Protein AF-A0A2K3J9L0-F1 (afdb_monomer_lite)

Radius of gyration: 24.01 Å; chains: 1; bounding box: 60×32×74 Å

pLDDT: mean 82.25, std 12.91, range [36.91, 96.56]

Foldseek 3Di:
DDPVVVVVVVVVVVVVVVVVVVVVVVVVVVVVVVVVVVLVVVLVVLVVCCVVPNDLVSLVVLVVLQVDWDADPDDPDDRIDGDDQVNSVCSVCVSLVNPDPLPPVDGPVVLSVVLSPAGDSPRSSVVVVVVSVVVVVVCVVVVVCVPPDCVVVVPPDD

Sequence (158 aa):
MTEDDNRAIILKAVKDRVRQSEEQQRVQMIADAIGERRDRDLLDVLSSIEQERGWPETVNHLMKAQHFSYAIPIGTGSPKSKIEDLKFREMLFSVLGFRGLEPIPTTTEDLLTRMKDECSLVDASDSLRDYAESIAYDQIESGDTLFFDSSDFDIQVS

Secondary structure (DSSP, 8-state):
--HHHHHHHHHHHHHHHHHHHHHHHHHHHHHHHHHHHHHHHHHHHHHHHHHHH-HHHHHHHHHHHHT-EEEPPSSSS-SEEEPPHHHHHHHHHHHTT--S-----S-HHHHHHHHTTSSSHHHHHHHHHHHHHHHHHHHHHHT-TTS--GGGGGGS--

Structure (mmCIF, N/CA/C/O backbone):
data_AF-A0A2K3J9L0-F1
#
_entry.id   AF-A0A2K3J9L0-F1
#
loop_
_atom_site.group_PDB
_atom_site.id
_atom_site.type_symbol
_atom_site.label_atom_id
_atom_site.label_alt_id
_atom_site.label_comp_id
_atom_site.label_asym_id
_atom_site.label_entity_id
_atom_site.label_seq_id
_atom_site.pdbx_PDB_ins_code
_atom_site.Cartn_x
_atom_site.Cartn_y
_atom_site.Cartn_z
_atom_site.occupancy
_atom_site.B_iso_or_equiv
_atom_site.auth_seq_id
_atom_site.auth_comp_id
_atom_site.auth_asym_id
_atom_site.auth_atom_id
_atom_site.pdbx_PDB_model_num
ATOM 1 N N . MET A 1 1 ? 23.894 5.361 -55.193 1.00 52.34 1 MET A N 1
ATOM 2 C CA . MET A 1 1 ? 23.646 4.897 -53.813 1.00 52.34 1 MET A CA 1
ATOM 3 C C . MET A 1 1 ? 22.867 3.605 -53.935 1.00 52.34 1 MET A C 1
ATOM 5 O O . MET A 1 1 ? 21.769 3.624 -54.473 1.00 52.34 1 MET A O 1
ATOM 9 N N . THR A 1 2 ? 23.531 2.494 -53.648 1.00 55.94 2 THR A N 1
ATOM 10 C CA . THR A 1 2 ? 23.157 1.120 -54.019 1.00 55.94 2 THR A CA 1
ATOM 11 C C . THR A 1 2 ? 22.193 0.506 -53.001 1.00 55.94 2 THR A C 1
ATOM 13 O O . THR A 1 2 ? 22.315 0.776 -51.811 1.00 55.94 2 THR A O 1
ATOM 16 N N . GLU A 1 3 ? 21.242 -0.322 -53.450 1.00 63.97 3 GLU A N 1
ATOM 17 C CA . GLU A 1 3 ? 20.245 -1.009 -52.598 1.00 63.97 3 GLU A CA 1
ATOM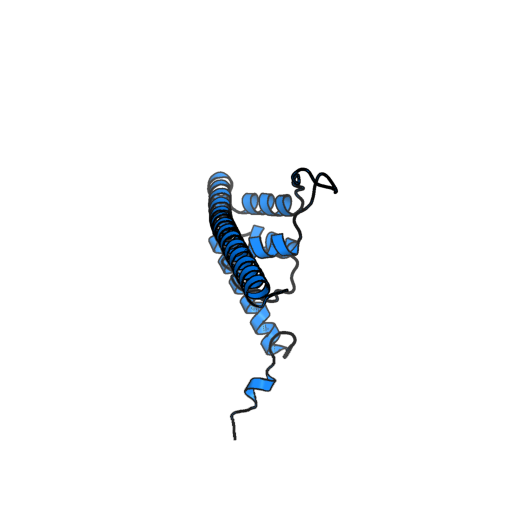 18 C C . GLU A 1 3 ? 20.863 -1.775 -51.412 1.00 63.97 3 GLU A C 1
ATOM 20 O O . GLU A 1 3 ? 20.239 -1.883 -50.354 1.00 63.97 3 GLU A O 1
ATOM 25 N N . ASP A 1 4 ? 22.110 -2.233 -51.549 1.00 66.12 4 ASP A N 1
ATOM 26 C CA . ASP A 1 4 ? 22.872 -2.888 -50.481 1.00 66.12 4 ASP A CA 1
ATOM 27 C C . ASP A 1 4 ? 23.172 -1.974 -49.280 1.00 66.12 4 ASP A C 1
ATOM 29 O O . ASP A 1 4 ? 23.115 -2.438 -48.139 1.00 66.12 4 ASP A O 1
ATOM 33 N N . ASP A 1 5 ? 23.400 -0.671 -49.493 1.00 72.06 5 ASP A N 1
ATOM 34 C CA . ASP A 1 5 ? 23.609 0.281 -48.390 1.00 72.06 5 ASP A CA 1
ATOM 35 C C . ASP A 1 5 ? 22.313 0.480 -47.595 1.00 72.06 5 ASP A C 1
ATOM 37 O O . ASP A 1 5 ? 22.323 0.492 -46.363 1.00 72.06 5 ASP A O 1
ATOM 41 N N . ASN A 1 6 ? 21.169 0.549 -48.283 1.00 74.88 6 ASN A N 1
ATOM 42 C CA . ASN A 1 6 ? 19.861 0.660 -47.633 1.00 74.88 6 ASN A CA 1
ATOM 43 C C . ASN A 1 6 ? 19.531 -0.599 -46.820 1.00 74.88 6 ASN A C 1
ATOM 45 O O . ASN A 1 6 ? 19.032 -0.500 -45.697 1.00 74.88 6 ASN A O 1
ATOM 49 N N . ARG A 1 7 ? 19.857 -1.787 -47.341 1.00 77.81 7 ARG A N 1
ATOM 50 C CA . ARG A 1 7 ? 19.659 -3.057 -46.630 1.00 77.81 7 ARG A CA 1
ATOM 51 C C . ARG A 1 7 ? 20.543 -3.159 -45.385 1.00 77.81 7 ARG A C 1
ATOM 53 O O . ARG A 1 7 ? 20.064 -3.594 -44.337 1.00 77.81 7 ARG A O 1
ATOM 60 N N . ALA A 1 8 ? 21.799 -2.721 -45.467 1.00 83.06 8 ALA A N 1
ATOM 61 C CA . ALA A 1 8 ? 22.713 -2.690 -44.327 1.00 83.06 8 ALA A CA 1
ATOM 62 C C . ALA A 1 8 ? 22.251 -1.709 -43.232 1.00 83.06 8 ALA A C 1
ATOM 64 O O . ALA A 1 8 ? 22.300 -2.042 -42.045 1.00 83.06 8 ALA A O 1
ATOM 65 N N . ILE A 1 9 ? 21.741 -0.535 -43.620 1.00 84.94 9 ILE A N 1
ATOM 66 C CA . ILE A 1 9 ? 21.185 0.463 -42.692 1.00 84.94 9 ILE A CA 1
ATOM 67 C C . ILE A 1 9 ? 19.950 -0.089 -41.969 1.00 84.94 9 ILE A C 1
ATOM 69 O O . ILE A 1 9 ? 19.854 0.032 -40.747 1.00 84.94 9 ILE A O 1
ATOM 73 N N . ILE A 1 10 ? 19.037 -0.748 -42.690 1.00 84.69 10 ILE A N 1
ATOM 74 C CA . ILE A 1 10 ? 17.832 -1.352 -42.098 1.00 84.69 10 ILE A CA 1
ATOM 75 C C . ILE A 1 10 ? 18.205 -2.477 -41.126 1.00 84.69 10 ILE A C 1
ATOM 77 O O . ILE A 1 10 ? 17.702 -2.507 -40.006 1.00 84.69 10 ILE A O 1
ATOM 81 N N . LEU A 1 11 ? 19.120 -3.375 -41.506 1.00 86.19 11 LEU A N 1
ATOM 82 C CA . LEU A 1 11 ? 19.564 -4.464 -40.628 1.00 86.19 11 LEU A CA 1
ATOM 83 C C . LEU A 1 11 ? 20.231 -3.942 -39.351 1.00 86.19 11 LEU A C 1
ATOM 85 O O . LEU A 1 11 ? 20.010 -4.491 -38.270 1.00 86.19 11 LEU A O 1
ATOM 89 N N . LYS A 1 12 ? 21.008 -2.859 -39.456 1.00 90.00 12 LYS A N 1
ATOM 90 C CA . LYS A 1 12 ? 21.609 -2.197 -38.297 1.00 90.00 12 LYS A CA 1
ATOM 91 C C . LYS A 1 12 ? 20.542 -1.586 -37.385 1.00 90.00 12 LYS A C 1
ATOM 93 O O . LYS A 1 12 ? 20.560 -1.850 -36.188 1.00 90.00 12 LYS A O 1
ATOM 98 N N . ALA A 1 13 ? 19.576 -0.860 -37.948 1.00 87.12 13 ALA A N 1
ATOM 99 C CA . ALA A 1 13 ? 18.479 -0.265 -37.187 1.00 87.12 13 ALA A CA 1
ATOM 100 C C . ALA A 1 13 ? 17.611 -1.321 -36.477 1.00 87.12 13 ALA A C 1
ATOM 102 O O . ALA A 1 13 ? 17.225 -1.134 -35.325 1.00 87.12 13 ALA A O 1
ATOM 103 N N . VAL A 1 14 ? 17.342 -2.458 -37.130 1.00 89.69 14 VAL A N 1
ATOM 104 C CA . VAL A 1 14 ? 16.626 -3.587 -36.515 1.00 89.69 14 VAL A CA 1
ATOM 105 C C . VAL A 1 14 ? 17.438 -4.180 -35.365 1.00 89.69 14 VAL A C 1
ATOM 107 O O . VAL A 1 14 ? 16.887 -4.403 -34.292 1.00 89.69 14 VAL A O 1
ATOM 110 N N . LYS A 1 15 ? 18.748 -4.387 -35.546 1.00 89.94 15 LYS A N 1
ATOM 111 C CA . LYS A 1 15 ? 19.627 -4.912 -34.492 1.00 89.94 15 LYS A CA 1
ATOM 112 C C . LYS A 1 15 ? 19.688 -3.984 -33.276 1.00 89.94 15 LYS A C 1
ATOM 114 O O . LYS A 1 15 ? 19.607 -4.462 -32.147 1.00 89.94 15 LYS A O 1
ATOM 119 N N . ASP A 1 16 ? 19.787 -2.677 -33.502 1.00 90.44 16 ASP A N 1
ATOM 120 C CA . ASP A 1 16 ? 19.798 -1.681 -32.428 1.00 90.44 16 ASP A CA 1
ATOM 121 C C . ASP A 1 16 ? 18.450 -1.649 -31.689 1.00 90.44 16 ASP A C 1
ATOM 123 O O . ASP A 1 16 ? 18.422 -1.601 -30.460 1.00 90.44 16 ASP A O 1
ATOM 127 N N . ARG A 1 17 ? 17.329 -1.784 -32.411 1.00 85.75 17 ARG A N 1
ATOM 128 C CA . ARG A 1 17 ? 15.990 -1.865 -31.810 1.00 85.75 17 ARG A CA 1
ATOM 129 C C . ARG A 1 17 ? 15.772 -3.152 -31.010 1.00 85.75 17 ARG A C 1
ATOM 131 O O . ARG A 1 17 ? 15.185 -3.095 -29.934 1.00 85.75 17 ARG A O 1
ATOM 138 N N . VAL A 1 18 ? 16.258 -4.295 -31.499 1.00 89.19 18 VAL A N 1
ATOM 139 C CA . VAL A 1 18 ? 16.227 -5.568 -30.754 1.00 89.19 18 VAL A CA 1
ATOM 140 C C . VAL A 1 18 ? 17.028 -5.436 -29.464 1.00 89.19 18 VAL A C 1
ATOM 142 O O . VAL A 1 18 ? 16.525 -5.771 -28.397 1.00 89.19 18 VAL A O 1
ATOM 145 N N . ARG A 1 19 ? 18.229 -4.854 -29.533 1.00 90.50 19 ARG A N 1
ATOM 146 C CA . ARG A 1 19 ? 19.058 -4.616 -28.350 1.00 90.50 19 ARG A CA 1
ATOM 147 C C . ARG A 1 19 ? 18.375 -3.695 -27.334 1.00 90.50 19 ARG A C 1
ATOM 149 O O . ARG A 1 19 ? 18.382 -4.006 -26.149 1.00 90.50 19 ARG A O 1
ATOM 156 N N . GLN A 1 20 ? 17.759 -2.600 -27.782 1.00 91.25 20 GLN A N 1
ATOM 157 C CA . GLN A 1 20 ? 16.985 -1.717 -26.901 1.00 91.25 20 GLN A CA 1
ATOM 158 C C . GLN A 1 20 ? 15.812 -2.450 -26.243 1.00 91.25 20 GLN A C 1
ATOM 160 O O . GLN A 1 20 ? 15.566 -2.262 -25.056 1.00 91.25 20 GLN A O 1
ATOM 165 N N . SER A 1 21 ? 15.115 -3.310 -26.990 1.00 90.19 21 SER A N 1
ATOM 166 C CA . SER A 1 21 ? 14.016 -4.117 -26.454 1.00 90.19 21 SER A CA 1
ATOM 167 C C . SER A 1 21 ? 14.497 -5.111 -25.394 1.00 90.19 21 SER A C 1
ATOM 169 O O . SER A 1 21 ? 13.844 -5.264 -24.367 1.00 90.19 21 SER A O 1
ATOM 171 N N . GLU A 1 22 ? 15.640 -5.768 -25.608 1.00 90.19 22 GLU A N 1
ATOM 172 C CA . GLU A 1 22 ? 16.242 -6.669 -24.616 1.00 90.19 22 GLU A CA 1
ATOM 173 C C . GLU A 1 22 ? 16.694 -5.911 -23.361 1.00 90.19 22 GLU A C 1
ATOM 175 O O . GLU A 1 22 ? 16.504 -6.388 -22.241 1.00 90.19 22 GLU A O 1
ATOM 180 N N . GLU A 1 23 ? 17.281 -4.724 -23.528 1.00 90.31 23 GLU A N 1
ATOM 181 C CA . GLU A 1 23 ? 17.678 -3.860 -22.413 1.00 90.31 23 GLU A CA 1
ATOM 182 C C . GLU A 1 23 ? 16.452 -3.409 -21.604 1.00 90.31 23 GLU A C 1
ATOM 184 O O . GLU A 1 23 ? 16.455 -3.541 -20.380 1.00 90.31 23 GLU A O 1
ATOM 189 N N . GLN A 1 24 ? 15.373 -2.975 -22.264 1.00 90.69 24 GLN A N 1
ATOM 190 C CA . GLN A 1 24 ? 14.109 -2.631 -21.604 1.00 90.69 24 GLN A CA 1
ATOM 191 C C . GLN A 1 24 ? 13.503 -3.820 -20.859 1.00 90.69 24 GLN A C 1
ATOM 193 O O . GLN A 1 24 ? 13.099 -3.677 -19.707 1.00 90.69 24 GLN A O 1
ATOM 198 N N . GLN A 1 25 ? 13.494 -5.005 -21.472 1.00 91.12 25 GLN A N 1
ATOM 199 C CA . GLN A 1 25 ? 12.978 -6.213 -20.834 1.00 91.12 25 GLN A CA 1
ATOM 200 C C . GLN A 1 25 ? 13.771 -6.570 -19.569 1.00 91.12 25 GLN A C 1
ATOM 202 O O . GLN A 1 25 ? 13.180 -6.918 -18.550 1.00 91.12 25 GLN A O 1
ATOM 207 N N . ARG A 1 26 ? 15.105 -6.444 -19.596 1.00 88.12 26 ARG A N 1
ATOM 208 C CA . ARG A 1 26 ? 15.943 -6.668 -18.406 1.00 88.12 26 ARG A CA 1
ATOM 209 C C . ARG A 1 26 ? 15.668 -5.647 -17.311 1.00 88.12 26 ARG A C 1
ATOM 211 O O . ARG A 1 26 ? 15.586 -6.027 -16.148 1.00 88.12 26 ARG A O 1
ATOM 218 N N . VAL A 1 27 ? 15.533 -4.369 -17.671 1.00 89.38 27 VAL A N 1
ATOM 219 C CA . VAL A 1 27 ? 15.187 -3.312 -16.710 1.00 89.38 27 VAL A CA 1
ATOM 220 C C . VAL A 1 27 ? 13.837 -3.606 -16.062 1.00 89.38 27 VAL A C 1
ATOM 222 O O . VAL A 1 27 ? 13.740 -3.513 -14.843 1.00 89.38 27 VAL A O 1
ATOM 225 N N . GLN A 1 28 ? 12.841 -4.031 -16.844 1.00 88.62 28 GLN A N 1
ATOM 226 C CA . GLN A 1 28 ? 11.528 -4.406 -16.324 1.00 88.62 28 GLN A CA 1
ATOM 227 C C . GLN A 1 28 ? 11.622 -5.584 -15.349 1.00 88.62 28 GLN A C 1
ATOM 229 O O . GLN A 1 28 ? 11.172 -5.463 -14.219 1.00 88.62 28 GLN A O 1
ATOM 234 N N . MET A 1 29 ? 12.303 -6.674 -15.724 1.00 88.12 29 MET A N 1
ATOM 235 C CA . MET A 1 29 ? 12.488 -7.835 -14.838 1.00 88.12 29 MET A CA 1
ATOM 236 C C . MET A 1 29 ? 13.162 -7.464 -13.511 1.00 88.12 29 MET A C 1
ATOM 238 O O . MET A 1 29 ? 12.796 -7.979 -12.457 1.00 88.12 29 MET A O 1
ATOM 242 N N . ILE A 1 30 ? 14.161 -6.576 -13.551 1.00 86.56 30 ILE A N 1
ATOM 243 C CA . ILE A 1 30 ? 14.835 -6.092 -12.341 1.00 86.56 30 ILE A CA 1
ATOM 244 C C . ILE A 1 30 ? 13.886 -5.223 -11.511 1.00 86.56 30 ILE A C 1
ATOM 246 O O . ILE A 1 30 ? 13.858 -5.357 -10.289 1.00 86.56 30 ILE A O 1
ATOM 250 N N . ALA A 1 31 ? 13.123 -4.337 -12.152 1.00 82.12 31 ALA A N 1
ATOM 251 C CA . ALA A 1 31 ? 12.155 -3.483 -11.475 1.00 82.12 31 ALA A CA 1
ATOM 252 C C . ALA A 1 31 ? 11.070 -4.312 -10.774 1.00 82.12 31 ALA A C 1
ATOM 254 O O . ALA A 1 31 ? 10.800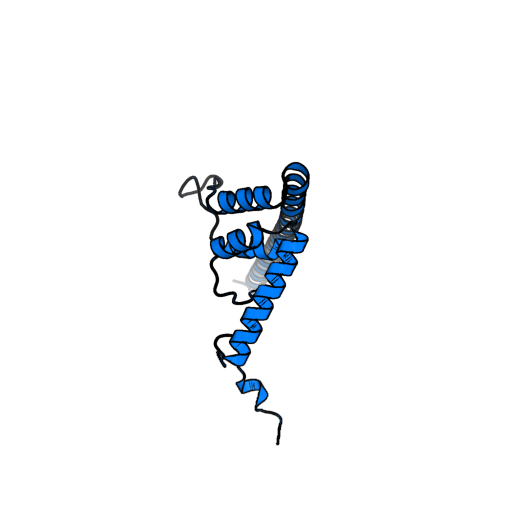 -4.065 -9.600 1.00 82.12 31 ALA A O 1
ATOM 255 N N . ASP A 1 32 ? 10.537 -5.332 -11.449 1.00 79.50 32 ASP A N 1
ATOM 256 C CA . ASP A 1 32 ? 9.534 -6.249 -10.904 1.00 79.50 32 ASP A CA 1
ATOM 257 C C . ASP A 1 32 ? 10.097 -7.017 -9.700 1.00 79.50 32 ASP A C 1
ATOM 259 O O . ASP A 1 32 ? 9.503 -7.010 -8.624 1.00 79.50 32 ASP A O 1
ATOM 263 N N . ALA A 1 33 ? 11.305 -7.579 -9.826 1.00 80.00 33 ALA A N 1
ATOM 264 C CA . ALA A 1 33 ? 11.965 -8.288 -8.728 1.00 80.00 33 ALA A CA 1
ATOM 265 C C . ALA A 1 33 ? 12.243 -7.385 -7.509 1.00 80.00 33 ALA A C 1
ATOM 267 O O . ALA A 1 33 ? 12.167 -7.833 -6.363 1.00 80.00 33 ALA A O 1
ATOM 268 N N . ILE A 1 34 ? 12.576 -6.107 -7.734 1.00 79.88 34 ILE A N 1
ATOM 269 C CA . ILE A 1 34 ? 12.727 -5.119 -6.656 1.00 79.88 34 ILE A CA 1
ATOM 270 C C . ILE A 1 34 ? 11.365 -4.799 -6.027 1.00 79.88 34 ILE A C 1
ATOM 272 O O . ILE A 1 34 ? 11.296 -4.662 -4.807 1.00 79.88 34 ILE A O 1
ATOM 276 N N . GLY A 1 35 ? 10.310 -4.676 -6.835 1.00 79.44 35 GLY A N 1
ATOM 277 C CA . GLY A 1 35 ? 8.940 -4.444 -6.375 1.00 79.44 35 GLY A CA 1
ATOM 278 C C . GLY A 1 35 ? 8.455 -5.557 -5.450 1.00 79.44 35 GLY A C 1
ATOM 279 O O . GLY A 1 35 ? 8.173 -5.295 -4.285 1.00 79.44 35 GLY A O 1
ATOM 280 N N . GLU A 1 36 ? 8.489 -6.807 -5.919 1.00 79.75 36 GLU A N 1
ATOM 281 C CA . GLU A 1 36 ? 8.058 -7.976 -5.137 1.00 79.75 36 GLU A CA 1
ATOM 282 C C . GLU A 1 36 ? 8.814 -8.109 -3.810 1.00 79.75 36 GLU A C 1
ATOM 284 O O . GLU A 1 36 ? 8.248 -8.480 -2.779 1.00 79.75 36 GLU A O 1
ATOM 289 N N . ARG A 1 37 ? 10.117 -7.805 -3.822 1.00 84.06 37 ARG A N 1
ATOM 290 C CA . ARG A 1 37 ? 10.928 -7.844 -2.608 1.00 84.06 37 ARG A CA 1
ATOM 291 C C . ARG A 1 37 ? 10.527 -6.752 -1.622 1.00 84.06 37 ARG A C 1
ATOM 293 O O . ARG A 1 37 ? 10.468 -7.031 -0.433 1.00 84.06 37 ARG A O 1
ATOM 300 N N . ARG A 1 38 ? 10.241 -5.536 -2.094 1.00 84.56 38 ARG A N 1
ATOM 301 C CA . ARG A 1 38 ? 9.827 -4.422 -1.228 1.00 84.56 38 ARG A CA 1
ATOM 302 C C . ARG A 1 38 ? 8.501 -4.692 -0.535 1.00 84.56 38 ARG A C 1
ATOM 304 O O . ARG A 1 38 ? 8.385 -4.355 0.636 1.00 84.56 38 ARG A O 1
ATOM 311 N N . ASP A 1 39 ? 7.549 -5.312 -1.224 1.00 83.31 39 ASP A N 1
ATOM 312 C CA . ASP A 1 39 ? 6.256 -5.662 -0.628 1.00 83.31 39 ASP A CA 1
ATOM 313 C C . ASP A 1 39 ? 6.432 -6.674 0.511 1.00 83.31 39 ASP A C 1
ATOM 315 O O . ASP A 1 39 ? 5.854 -6.519 1.587 1.00 83.31 39 ASP A O 1
ATOM 319 N N . ARG A 1 40 ? 7.302 -7.673 0.311 1.00 86.50 40 ARG A N 1
ATOM 320 C CA . ARG A 1 40 ? 7.662 -8.632 1.364 1.00 86.50 40 ARG A CA 1
ATOM 321 C C . ARG A 1 40 ? 8.410 -7.969 2.515 1.00 86.50 40 ARG A C 1
ATOM 323 O O . ARG A 1 40 ? 8.038 -8.173 3.662 1.00 86.50 40 ARG A O 1
ATOM 330 N N . ASP A 1 41 ? 9.426 -7.164 2.209 1.00 90.12 41 ASP A N 1
ATOM 331 C CA . ASP A 1 41 ? 10.216 -6.460 3.220 1.00 90.12 41 ASP A CA 1
ATOM 332 C C . ASP A 1 41 ? 9.312 -5.533 4.062 1.00 90.12 41 ASP A C 1
ATOM 334 O O . ASP A 1 41 ? 9.497 -5.413 5.271 1.00 90.12 41 ASP A O 1
ATOM 338 N N . LEU A 1 42 ? 8.309 -4.894 3.446 1.00 90.88 42 LEU A N 1
ATOM 339 C CA . LEU A 1 42 ? 7.315 -4.078 4.144 1.00 90.88 42 LEU A CA 1
ATOM 340 C C . LEU A 1 42 ? 6.454 -4.920 5.089 1.00 90.88 42 LEU A C 1
ATOM 342 O O . LEU A 1 42 ? 6.303 -4.543 6.249 1.00 90.88 42 LEU A O 1
ATOM 346 N N . LEU A 1 43 ? 5.914 -6.045 4.615 1.00 91.31 43 LEU A N 1
ATOM 347 C CA . LEU A 1 43 ? 5.158 -6.984 5.448 1.00 91.31 43 LEU A CA 1
ATOM 348 C C . LEU A 1 43 ? 5.990 -7.465 6.640 1.00 91.31 43 LEU A C 1
ATOM 350 O O . LEU A 1 43 ? 5.523 -7.382 7.771 1.00 91.31 43 LEU A O 1
ATOM 354 N N . ASP A 1 44 ? 7.241 -7.865 6.408 1.00 92.94 44 ASP A N 1
ATOM 355 C CA . ASP A 1 44 ? 8.153 -8.310 7.464 1.00 92.94 44 ASP A CA 1
ATOM 356 C C . ASP A 1 44 ? 8.388 -7.204 8.511 1.00 92.94 44 ASP A C 1
ATOM 358 O O . ASP A 1 44 ? 8.368 -7.460 9.717 1.00 92.94 44 ASP A O 1
ATOM 362 N N . VAL A 1 45 ? 8.565 -5.951 8.069 1.00 93.50 45 VAL A N 1
ATOM 363 C CA . VAL A 1 45 ? 8.711 -4.793 8.967 1.00 93.50 45 VAL A CA 1
ATOM 364 C C . VAL A 1 45 ? 7.436 -4.545 9.772 1.00 93.50 45 VAL A C 1
ATOM 366 O O . VAL A 1 45 ? 7.521 -4.328 10.981 1.00 93.50 45 VAL A O 1
ATOM 369 N N . LEU A 1 46 ? 6.262 -4.578 9.137 1.00 94.06 46 LEU A N 1
ATOM 370 C CA . LEU A 1 46 ? 4.985 -4.368 9.824 1.00 94.06 46 LEU A CA 1
ATOM 371 C C . LEU A 1 46 ? 4.725 -5.470 10.851 1.00 94.06 46 LEU A C 1
ATOM 373 O O . LEU A 1 46 ? 4.422 -5.154 11.999 1.00 94.06 46 LEU A O 1
ATOM 377 N N . SER A 1 47 ? 4.943 -6.735 10.487 1.00 93.50 47 SER A N 1
ATOM 378 C CA . SER A 1 47 ? 4.816 -7.870 11.404 1.00 93.50 47 SER A CA 1
ATOM 379 C C . SER A 1 47 ? 5.790 -7.778 12.579 1.00 93.50 47 SER A C 1
ATOM 381 O O . SER A 1 47 ? 5.414 -8.073 13.712 1.00 93.50 47 SER A O 1
ATOM 383 N N . SER A 1 48 ? 7.026 -7.318 12.351 1.00 95.62 48 SER A N 1
ATOM 384 C CA . SER A 1 48 ? 7.992 -7.093 13.433 1.00 95.62 48 SER A CA 1
ATOM 385 C C . SER A 1 48 ? 7.519 -6.012 14.410 1.00 95.62 48 SER A C 1
ATOM 387 O O . SER A 1 48 ? 7.645 -6.185 15.621 1.00 95.62 48 SER A O 1
ATOM 389 N N . ILE A 1 49 ? 6.971 -4.899 13.910 1.00 95.38 49 ILE A N 1
ATOM 390 C CA . ILE A 1 49 ? 6.454 -3.813 14.759 1.00 95.38 49 ILE A CA 1
ATOM 391 C C . ILE A 1 49 ? 5.221 -4.283 15.534 1.00 95.38 49 ILE A C 1
ATOM 393 O O . ILE A 1 49 ? 5.124 -4.035 16.737 1.00 95.38 49 ILE A O 1
ATOM 397 N N . GLU A 1 50 ? 4.304 -4.979 14.865 1.00 95.38 50 GLU A N 1
ATOM 398 C CA . GLU A 1 50 ? 3.094 -5.534 15.465 1.00 95.38 50 GLU A CA 1
ATOM 399 C C . GLU A 1 50 ? 3.433 -6.501 16.601 1.00 95.38 50 GLU A C 1
ATOM 401 O O . GLU A 1 50 ? 2.879 -6.387 17.693 1.00 95.38 50 GLU A O 1
ATOM 406 N N . GLN A 1 51 ? 4.398 -7.398 16.392 1.00 95.56 51 GLN A N 1
ATOM 407 C CA . GLN A 1 51 ? 4.826 -8.351 17.412 1.00 95.56 51 GLN A CA 1
ATOM 408 C C . GLN A 1 51 ? 5.438 -7.663 18.644 1.00 95.56 51 GLN A C 1
ATOM 410 O O . GLN A 1 51 ? 5.253 -8.127 19.770 1.00 95.56 51 GLN A O 1
ATOM 415 N N . GLU A 1 52 ? 6.175 -6.568 18.450 1.00 96.56 52 GLU A N 1
ATOM 416 C CA . GLU A 1 52 ? 6.842 -5.847 19.539 1.00 96.56 52 GLU A CA 1
ATOM 417 C C . GLU A 1 52 ? 5.922 -4.872 20.287 1.00 96.56 52 GLU A C 1
ATOM 419 O O . GLU A 1 52 ? 6.092 -4.663 21.491 1.00 96.56 52 GLU A O 1
ATOM 424 N N . ARG A 1 53 ? 4.999 -4.215 19.576 1.00 96.00 53 ARG A N 1
ATOM 425 C CA . ARG A 1 53 ? 4.272 -3.028 20.070 1.00 96.00 53 ARG A CA 1
ATOM 426 C C . ARG A 1 53 ? 2.759 -3.093 19.890 1.00 96.00 53 ARG A C 1
ATOM 428 O O . ARG A 1 53 ? 2.057 -2.224 20.403 1.00 96.00 53 ARG A O 1
ATOM 435 N N . GLY A 1 54 ? 2.263 -4.102 19.187 1.00 94.75 54 GLY A N 1
ATOM 436 C CA . GLY A 1 54 ? 0.860 -4.259 18.837 1.00 94.75 54 GLY A CA 1
ATOM 437 C C . GLY A 1 54 ? 0.457 -3.524 17.559 1.00 94.75 54 GLY A C 1
ATOM 438 O O . GLY A 1 54 ? 1.133 -2.613 17.061 1.00 94.75 54 GLY A O 1
ATOM 439 N N . TRP A 1 55 ? -0.699 -3.919 17.035 1.00 94.88 55 TRP A N 1
ATOM 440 C CA . TRP A 1 55 ? -1.281 -3.358 15.821 1.00 94.88 55 TRP A CA 1
ATOM 441 C C . TRP A 1 55 ? -1.566 -1.844 15.886 1.00 94.88 55 TRP A C 1
ATOM 443 O O . TRP A 1 55 ? -1.172 -1.139 14.953 1.00 94.88 55 TRP A O 1
ATOM 453 N N . PRO A 1 56 ? -2.116 -1.272 16.980 1.00 94.56 56 PRO A N 1
ATOM 454 C CA . PRO A 1 56 ? -2.404 0.164 17.023 1.00 94.56 56 PRO A CA 1
ATOM 455 C C . PRO A 1 56 ? -1.164 1.046 16.818 1.00 94.56 56 PRO A C 1
ATOM 457 O O . PRO A 1 56 ? -1.245 2.116 16.209 1.00 94.56 56 PRO A O 1
ATOM 460 N N . GLU A 1 57 ? 0.005 0.602 17.293 1.00 94.88 57 GLU A N 1
ATOM 461 C CA . GLU A 1 57 ? 1.258 1.328 17.070 1.00 94.88 57 GLU A CA 1
ATOM 462 C C . GLU A 1 57 ? 1.769 1.160 15.635 1.00 94.88 57 GLU A C 1
ATOM 464 O O . GLU A 1 57 ? 2.284 2.113 15.048 1.00 94.88 57 GLU A O 1
ATOM 469 N N . THR A 1 58 ? 1.547 -0.007 15.030 1.00 95.25 58 THR A N 1
ATOM 470 C CA . THR A 1 58 ? 1.806 -0.252 13.602 1.00 95.25 58 THR A CA 1
ATOM 471 C C . THR A 1 58 ? 1.002 0.717 12.729 1.00 95.25 58 THR A C 1
ATOM 473 O O . THR A 1 58 ? 1.567 1.393 11.867 1.00 95.25 58 THR A O 1
ATOM 476 N N . VAL A 1 59 ? -0.288 0.900 13.025 1.00 94.31 59 VAL A N 1
ATOM 477 C CA . VAL A 1 59 ? -1.148 1.885 12.348 1.00 94.31 59 VAL A CA 1
ATOM 478 C C . VAL A 1 59 ? -0.653 3.316 12.574 1.00 94.31 59 VAL A C 1
ATOM 480 O O . VAL A 1 59 ? -0.562 4.090 11.621 1.00 94.31 59 VAL A O 1
ATOM 483 N N . ASN A 1 60 ? -0.246 3.682 13.796 1.00 94.00 60 ASN A N 1
ATOM 484 C CA . ASN A 1 60 ? 0.340 5.004 14.056 1.00 94.00 60 ASN A CA 1
ATOM 485 C C . ASN A 1 60 ? 1.608 5.250 13.215 1.00 94.00 60 ASN A C 1
ATOM 487 O O . ASN A 1 60 ? 1.850 6.376 12.768 1.00 94.00 60 ASN A O 1
ATOM 491 N N . HIS A 1 61 ? 2.434 4.221 13.004 1.00 94.00 61 HIS A N 1
ATOM 492 C CA . HIS A 1 61 ? 3.593 4.301 12.117 1.00 94.00 61 HIS A CA 1
ATOM 493 C C . HIS A 1 61 ? 3.180 4.499 10.653 1.00 94.00 61 HIS A C 1
ATOM 495 O O . HIS A 1 61 ? 3.756 5.366 9.992 1.00 94.00 61 HIS A O 1
ATOM 501 N N . LEU A 1 62 ? 2.154 3.790 10.172 1.00 93.00 62 LEU A N 1
ATOM 502 C CA . LEU A 1 62 ? 1.597 3.972 8.826 1.00 93.00 62 LEU A CA 1
ATOM 503 C C . LEU A 1 62 ? 1.034 5.391 8.617 1.00 93.00 62 LEU A C 1
ATOM 505 O O . LE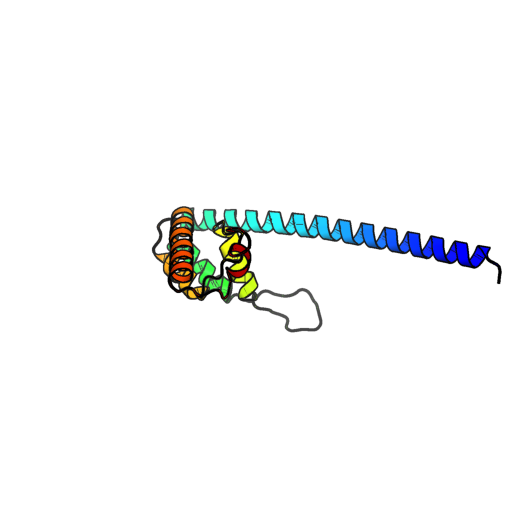U A 1 62 ? 1.378 6.043 7.632 1.00 93.00 62 LEU A O 1
ATOM 509 N N . MET A 1 63 ? 0.272 5.929 9.576 1.00 92.81 63 MET A N 1
ATOM 510 C CA . MET A 1 63 ? -0.247 7.309 9.520 1.00 92.81 63 MET A CA 1
ATOM 511 C C . MET A 1 63 ? 0.880 8.353 9.425 1.00 92.81 63 MET A C 1
ATOM 513 O O . MET A 1 63 ? 0.788 9.343 8.693 1.00 92.81 63 MET A O 1
ATOM 517 N N . LYS A 1 64 ? 1.986 8.135 10.149 1.00 91.81 64 LYS A N 1
ATOM 518 C CA . LYS A 1 64 ? 3.179 8.992 10.055 1.00 91.81 64 LYS A CA 1
ATOM 519 C C . LYS A 1 64 ? 3.891 8.826 8.710 1.00 91.81 64 LYS A C 1
ATOM 521 O O . LYS A 1 64 ? 4.397 9.811 8.174 1.00 91.81 64 LYS A O 1
ATOM 526 N N . ALA A 1 65 ? 3.936 7.606 8.172 1.00 89.38 65 ALA A N 1
ATOM 527 C CA . ALA A 1 65 ? 4.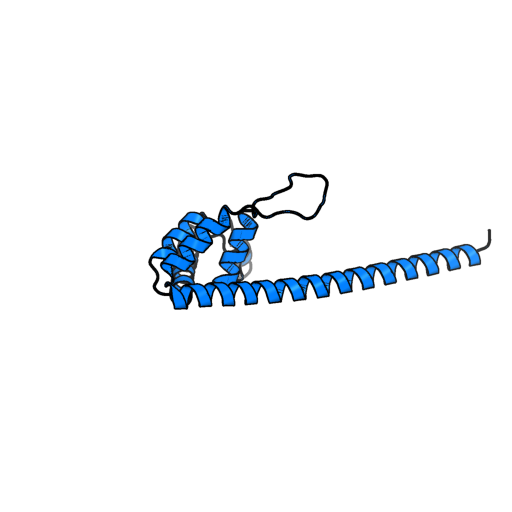608 7.292 6.914 1.00 89.38 65 ALA A CA 1
ATOM 528 C C . ALA A 1 65 ? 3.965 7.997 5.711 1.00 89.38 65 ALA A C 1
ATOM 530 O O . ALA A 1 65 ? 4.698 8.477 4.847 1.00 89.38 65 ALA A O 1
ATOM 531 N N . GLN A 1 66 ? 2.637 8.161 5.699 1.00 87.56 66 GLN A N 1
ATOM 532 C CA . GLN A 1 66 ? 1.916 8.934 4.673 1.00 87.56 66 GLN A CA 1
ATOM 533 C C . GLN A 1 66 ? 2.475 10.360 4.514 1.00 87.56 66 GLN A C 1
ATOM 535 O O . GLN A 1 66 ? 2.587 10.895 3.414 1.00 87.56 66 GLN A O 1
ATOM 540 N N . HIS A 1 67 ? 2.895 10.966 5.623 1.00 86.94 67 HIS A N 1
ATOM 541 C CA . HIS A 1 67 ? 3.400 12.336 5.668 1.00 86.94 67 HIS A CA 1
ATOM 542 C C . HIS A 1 67 ? 4.926 12.429 5.524 1.00 86.94 67 HIS A C 1
ATOM 544 O O . HIS A 1 67 ? 5.492 13.530 5.533 1.00 86.94 67 HIS A O 1
ATOM 550 N N . PHE A 1 68 ? 5.611 11.290 5.406 1.00 87.31 68 PHE A N 1
ATOM 551 C CA . PHE A 1 68 ? 7.061 11.239 5.379 1.00 87.31 68 PHE A CA 1
ATOM 552 C C . PHE A 1 68 ? 7.611 11.740 4.041 1.00 87.31 68 PHE A C 1
ATOM 554 O O . PHE A 1 68 ? 7.095 11.444 2.964 1.00 87.31 68 PHE A O 1
ATOM 561 N N . SER A 1 69 ? 8.687 12.523 4.108 1.00 86.44 69 SER A N 1
ATOM 562 C CA . SER A 1 69 ? 9.382 13.015 2.918 1.00 86.44 69 SER A CA 1
ATOM 563 C C . SER A 1 69 ? 10.678 12.242 2.714 1.00 86.44 69 SER A C 1
ATOM 565 O O . SER A 1 69 ? 11.530 12.223 3.603 1.00 86.44 69 SER A O 1
ATOM 567 N N . TYR A 1 70 ? 10.850 11.650 1.537 1.00 82.69 70 TYR A N 1
ATOM 568 C CA . TYR A 1 70 ? 12.051 10.907 1.169 1.00 82.69 70 TYR A CA 1
ATOM 569 C C . TYR A 1 70 ? 12.970 11.749 0.282 1.00 82.69 70 TYR A C 1
ATOM 571 O O . TYR A 1 70 ? 12.529 12.640 -0.448 1.00 82.69 70 TYR A O 1
ATOM 579 N N . ALA A 1 71 ? 14.273 11.485 0.376 1.00 82.56 71 ALA A N 1
ATOM 580 C CA . ALA A 1 71 ? 15.264 12.119 -0.481 1.00 82.56 71 ALA A CA 1
ATOM 581 C C . ALA A 1 71 ? 15.212 11.496 -1.880 1.00 82.56 71 ALA A C 1
ATOM 583 O O . ALA A 1 71 ? 15.225 10.271 -2.016 1.00 82.56 71 ALA A O 1
ATOM 584 N N . ILE A 1 72 ? 15.178 12.334 -2.914 1.00 78.38 72 ILE A N 1
ATOM 585 C CA . ILE A 1 72 ? 15.288 11.876 -4.301 1.00 78.38 72 ILE A CA 1
ATOM 586 C C . ILE A 1 72 ? 16.778 11.891 -4.682 1.00 78.38 72 ILE A C 1
ATOM 588 O O . ILE A 1 72 ? 17.482 12.837 -4.312 1.00 78.38 72 ILE A O 1
ATOM 592 N N . PRO A 1 73 ? 17.293 10.870 -5.396 1.00 74.69 73 PRO A N 1
ATOM 593 C CA . PRO A 1 73 ? 18.635 10.918 -5.970 1.00 74.69 73 PRO A CA 1
ATOM 594 C C . PRO A 1 73 ? 18.851 12.184 -6.814 1.00 74.69 73 PRO A C 1
ATOM 596 O O . PRO A 1 73 ? 17.903 12.757 -7.343 1.00 74.69 73 PRO A O 1
ATOM 599 N N . ILE A 1 74 ? 20.109 12.612 -6.940 1.00 70.38 74 ILE A N 1
ATOM 600 C CA . ILE A 1 74 ? 20.508 13.880 -7.571 1.00 70.38 74 ILE A CA 1
ATOM 601 C C . ILE A 1 74 ? 19.818 14.060 -8.938 1.00 70.38 74 ILE A C 1
ATOM 603 O O . ILE A 1 74 ? 20.068 13.305 -9.874 1.00 70.38 74 ILE A O 1
ATOM 607 N N . GLY A 1 75 ? 18.979 15.092 -9.044 1.00 69.56 75 GLY A N 1
ATOM 608 C CA . GLY A 1 75 ? 18.243 15.478 -10.246 1.00 69.56 75 GLY A CA 1
ATOM 609 C C . GLY A 1 75 ? 17.827 16.952 -10.187 1.00 69.56 75 GLY A C 1
ATOM 610 O O . GLY A 1 75 ? 17.996 17.617 -9.164 1.00 69.56 75 GLY A O 1
ATOM 611 N N . THR A 1 76 ? 17.301 17.493 -11.286 1.00 56.56 76 THR A N 1
ATOM 612 C CA . THR A 1 76 ? 16.774 18.866 -11.336 1.00 56.56 76 THR A CA 1
ATOM 613 C C . THR A 1 76 ? 15.396 18.913 -10.668 1.00 56.56 76 THR A C 1
ATOM 615 O O . THR A 1 76 ? 14.390 18.635 -11.315 1.00 56.56 76 THR A O 1
ATOM 618 N N . GLY A 1 77 ? 15.335 19.215 -9.368 1.00 69.81 77 GLY A N 1
ATOM 619 C CA . GLY A 1 77 ? 14.077 19.277 -8.616 1.00 69.81 77 GLY A CA 1
ATOM 620 C C . GLY A 1 77 ? 14.259 19.521 -7.116 1.00 69.81 77 GLY A C 1
ATOM 621 O O . GLY A 1 77 ? 15.369 19.764 -6.642 1.00 69.81 77 GLY A O 1
ATOM 622 N N . SER A 1 78 ? 13.152 19.466 -6.365 1.00 76.81 78 SER A N 1
ATOM 623 C CA . SER A 1 78 ? 13.188 19.508 -4.897 1.00 76.81 78 SER A CA 1
ATOM 624 C C . SER A 1 78 ? 14.017 18.332 -4.360 1.00 76.81 78 SER A C 1
ATOM 626 O O . SER A 1 78 ? 13.803 17.201 -4.798 1.00 76.81 78 SER A O 1
ATOM 628 N N . PRO A 1 79 ? 14.918 18.544 -3.381 1.00 78.44 79 PRO A N 1
ATOM 629 C CA . PRO A 1 79 ? 15.747 17.475 -2.816 1.00 78.44 79 PRO A CA 1
ATOM 630 C C . PRO A 1 79 ? 14.935 16.435 -2.028 1.00 78.44 79 PRO A C 1
ATOM 632 O O . PRO A 1 79 ? 15.465 15.392 -1.644 1.00 78.44 79 PRO A O 1
ATOM 635 N N . LYS A 1 80 ? 13.660 16.727 -1.749 1.00 83.00 80 LYS A N 1
ATOM 636 C CA . LYS A 1 80 ? 12.734 15.848 -1.038 1.00 83.00 80 LYS A CA 1
ATOM 637 C C . LYS A 1 80 ? 11.384 15.815 -1.742 1.00 83.00 80 LYS A C 1
ATOM 639 O O . LYS A 1 80 ? 10.908 16.858 -2.195 1.00 83.00 80 LYS A O 1
ATOM 644 N N . SER A 1 81 ? 10.761 14.643 -1.758 1.00 83.56 81 SER A N 1
ATOM 645 C CA . SER A 1 81 ? 9.373 14.460 -2.181 1.00 83.56 81 SER A CA 1
ATOM 646 C C . SER A 1 81 ? 8.581 13.724 -1.115 1.00 83.56 81 SER A C 1
ATOM 648 O O . SER A 1 81 ? 9.146 12.983 -0.311 1.00 83.56 81 SER A O 1
ATOM 650 N N . LYS A 1 82 ? 7.271 13.956 -1.106 1.00 85.75 82 LYS A N 1
ATOM 651 C CA . LYS A 1 82 ? 6.320 13.136 -0.359 1.00 85.75 82 LYS A CA 1
ATOM 652 C C . LYS A 1 82 ? 5.906 11.944 -1.211 1.00 85.75 82 LYS A C 1
ATOM 654 O O . LYS A 1 82 ? 6.056 11.973 -2.434 1.00 85.75 82 LYS A O 1
ATOM 659 N N . ILE A 1 83 ? 5.414 10.907 -0.547 1.00 86.19 83 ILE A N 1
ATOM 660 C CA . ILE A 1 83 ? 4.729 9.809 -1.222 1.00 86.19 83 ILE A CA 1
ATOM 661 C C . ILE A 1 83 ? 3.410 10.365 -1.769 1.00 86.19 83 ILE A C 1
ATOM 663 O O . ILE A 1 83 ? 2.745 11.153 -1.102 1.00 86.19 83 ILE A O 1
ATOM 667 N N . GLU A 1 84 ? 3.067 10.000 -2.999 1.00 87.19 84 GLU A N 1
ATOM 668 C CA . GLU A 1 84 ? 1.775 10.353 -3.585 1.00 87.19 84 GLU A CA 1
ATOM 669 C C . GLU A 1 84 ? 0.652 9.609 -2.854 1.00 87.19 84 GLU A C 1
ATOM 671 O O . GLU A 1 84 ? 0.760 8.403 -2.628 1.00 87.19 84 GLU A O 1
ATOM 676 N N . ASP A 1 85 ? -0.445 10.297 -2.533 1.00 86.94 85 ASP A N 1
ATOM 677 C CA . ASP A 1 85 ? -1.543 9.717 -1.744 1.00 86.94 85 ASP A CA 1
ATOM 678 C C . ASP A 1 85 ? -2.122 8.448 -2.384 1.00 86.94 85 ASP A C 1
ATOM 680 O O . ASP A 1 85 ? -2.395 7.465 -1.694 1.00 86.94 85 ASP A O 1
ATOM 684 N N . LEU A 1 86 ? -2.248 8.435 -3.717 1.00 86.25 86 LEU A N 1
ATOM 685 C CA . LEU A 1 86 ? -2.732 7.270 -4.457 1.00 86.25 86 LEU A CA 1
ATOM 686 C C . LEU A 1 86 ? -1.764 6.086 -4.344 1.00 86.25 86 LEU A C 1
ATOM 688 O O . LEU A 1 86 ? -2.196 4.963 -4.108 1.00 86.25 86 LEU A O 1
ATOM 692 N N . LYS A 1 87 ? -0.454 6.336 -4.439 1.00 85.81 87 LYS A N 1
ATOM 693 C CA . LYS A 1 87 ? 0.581 5.300 -4.292 1.00 85.81 87 LYS A CA 1
ATOM 694 C C . LYS A 1 87 ? 0.623 4.748 -2.874 1.00 85.81 87 LYS A C 1
ATOM 696 O O . LYS A 1 87 ? 0.801 3.549 -2.681 1.00 85.81 87 LYS A O 1
ATOM 701 N N . PHE A 1 88 ? 0.437 5.615 -1.881 1.00 89.50 88 PHE A N 1
ATOM 702 C CA . PHE A 1 88 ? 0.339 5.196 -0.489 1.00 89.50 88 PHE A CA 1
ATOM 703 C C . PHE A 1 88 ? -0.896 4.313 -0.260 1.00 89.50 88 PHE A C 1
ATOM 705 O O . PHE A 1 88 ? -0.806 3.282 0.402 1.00 89.50 88 PHE A O 1
ATOM 712 N N . ARG A 1 89 ? -2.033 4.673 -0.863 1.00 88.50 89 ARG A N 1
ATOM 713 C CA . ARG A 1 89 ? -3.263 3.878 -0.805 1.00 88.50 89 ARG A CA 1
ATOM 714 C C . ARG A 1 89 ? -3.130 2.519 -1.496 1.00 88.50 89 ARG A C 1
ATOM 716 O O . ARG A 1 89 ? -3.533 1.520 -0.915 1.00 88.50 89 ARG A O 1
ATOM 723 N N . GLU A 1 90 ? -2.543 2.468 -2.691 1.00 86.50 90 GLU A N 1
ATOM 724 C CA . GLU A 1 90 ? -2.259 1.211 -3.406 1.00 86.50 90 GLU A CA 1
ATOM 725 C C . GLU A 1 90 ? -1.393 0.269 -2.557 1.00 86.50 90 GLU A C 1
ATOM 727 O O . GLU A 1 90 ? -1.679 -0.921 -2.448 1.00 86.50 90 GLU A O 1
ATOM 732 N N . MET A 1 91 ? -0.360 0.813 -1.910 1.00 88.00 91 MET A N 1
ATOM 733 C CA . MET A 1 91 ? 0.512 0.062 -1.007 1.00 88.00 91 MET A CA 1
ATOM 734 C C . MET A 1 91 ? -0.253 -0.479 0.207 1.00 88.00 91 MET A C 1
ATOM 736 O O . MET A 1 91 ? -0.119 -1.658 0.525 1.00 88.00 91 MET A O 1
ATOM 740 N N . LEU A 1 92 ? -1.089 0.346 0.849 1.00 89.94 92 LEU A N 1
ATOM 741 C CA . LEU A 1 92 ? -1.937 -0.084 1.964 1.00 89.94 92 LEU A CA 1
ATOM 742 C C . LEU A 1 92 ? -2.851 -1.248 1.553 1.00 89.94 92 LEU A C 1
ATOM 744 O O . LEU A 1 92 ? -2.950 -2.244 2.264 1.00 89.94 92 LEU A O 1
ATOM 748 N N . PHE A 1 93 ? -3.492 -1.135 0.390 1.00 88.25 93 PHE A N 1
ATOM 749 C CA . PHE A 1 93 ? -4.400 -2.162 -0.121 1.00 88.25 93 PHE A CA 1
ATOM 750 C C . PHE A 1 93 ? -3.648 -3.457 -0.425 1.00 88.25 93 PHE A C 1
ATOM 752 O O . PHE A 1 93 ? -4.090 -4.523 -0.005 1.00 88.25 93 PHE A O 1
ATOM 759 N N . SER A 1 94 ? -2.467 -3.364 -1.040 1.00 86.69 94 SER A N 1
ATOM 760 C CA . SER A 1 94 ? -1.600 -4.522 -1.279 1.00 86.69 94 SER A CA 1
ATOM 761 C C . SER A 1 94 ? -1.254 -5.262 0.020 1.00 86.69 94 SER A C 1
ATOM 763 O O . SER A 1 94 ? -1.410 -6.483 0.093 1.00 86.69 94 SER A O 1
ATOM 765 N N . VAL A 1 95 ? -0.862 -4.527 1.070 1.00 88.19 95 VAL A N 1
ATOM 766 C CA . VAL A 1 95 ? -0.535 -5.091 2.394 1.00 88.19 95 VAL A CA 1
ATOM 767 C C . VAL A 1 95 ? -1.732 -5.811 3.018 1.00 88.19 95 VAL A C 1
ATOM 769 O O . VAL A 1 95 ? -1.569 -6.890 3.579 1.00 88.19 95 VAL A O 1
ATOM 772 N N . LEU A 1 96 ? -2.930 -5.244 2.885 1.00 86.81 96 LEU A N 1
ATOM 773 C CA . LEU A 1 96 ? -4.175 -5.803 3.428 1.00 86.81 96 LEU A CA 1
ATOM 774 C C . LEU A 1 96 ? -4.786 -6.895 2.531 1.00 86.81 96 LEU A C 1
ATOM 776 O O . LEU A 1 96 ? -5.890 -7.374 2.781 1.00 86.81 96 LEU A O 1
ATOM 780 N N . GLY A 1 97 ? -4.092 -7.293 1.460 1.00 82.44 97 GLY A N 1
ATOM 781 C CA . GLY A 1 97 ? -4.553 -8.329 0.538 1.00 82.44 97 GLY A CA 1
ATOM 782 C C . GLY A 1 97 ? -5.644 -7.880 -0.440 1.00 82.44 97 GLY A C 1
ATOM 783 O O . GLY A 1 97 ? -6.196 -8.717 -1.155 1.00 82.44 97 GLY A O 1
ATOM 784 N N . PHE A 1 98 ? -5.924 -6.581 -0.531 1.00 79.12 98 PHE A N 1
ATOM 785 C CA . PHE A 1 98 ? -6.811 -5.999 -1.533 1.00 79.12 98 PHE A CA 1
ATOM 786 C C . PHE A 1 98 ? -6.070 -5.835 -2.857 1.00 79.12 98 PHE A C 1
ATOM 788 O O . PHE A 1 98 ? -5.197 -4.983 -3.013 1.00 79.12 98 PHE A O 1
ATOM 795 N N . ARG A 1 99 ? -6.423 -6.673 -3.836 1.00 67.19 99 ARG A N 1
ATOM 796 C CA . ARG A 1 99 ? -5.817 -6.657 -5.181 1.00 67.19 99 ARG A CA 1
ATOM 797 C C . ARG A 1 99 ? -6.658 -5.931 -6.234 1.00 67.19 99 ARG A C 1
ATOM 799 O O . ARG A 1 99 ? -6.302 -5.953 -7.409 1.00 67.19 99 ARG A O 1
ATOM 806 N N . GLY A 1 100 ? -7.754 -5.294 -5.827 1.00 60.31 100 GLY A N 1
ATOM 807 C CA . GLY A 1 100 ? -8.639 -4.524 -6.695 1.00 60.31 100 GLY A CA 1
ATOM 808 C C . GLY A 1 100 ? -8.574 -3.025 -6.412 1.00 60.31 100 GLY A C 1
ATOM 809 O O . GLY A 1 100 ? -8.368 -2.598 -5.277 1.00 60.31 100 GLY A O 1
ATOM 810 N N . LEU A 1 101 ? -8.808 -2.216 -7.448 1.00 54.50 101 LEU A N 1
ATOM 811 C CA . LEU A 1 101 ? -9.233 -0.825 -7.285 1.00 54.50 101 LEU A CA 1
ATOM 812 C C . LEU A 1 101 ? -10.733 -0.820 -6.979 1.00 54.50 101 LEU A C 1
ATOM 814 O O . LEU A 1 101 ? -11.540 -0.375 -7.790 1.00 54.50 101 LEU A O 1
ATOM 818 N N . GLU A 1 102 ? -11.113 -1.386 -5.838 1.00 61.34 102 GLU A N 1
ATOM 819 C CA . GLU A 1 102 ? -12.488 -1.269 -5.370 1.00 61.34 102 GLU A CA 1
ATOM 820 C C . GLU A 1 102 ? -12.733 0.211 -5.043 1.00 61.34 102 GLU A C 1
ATOM 822 O O . GLU A 1 102 ? -11.934 0.816 -4.309 1.00 61.34 102 GLU A O 1
ATOM 827 N N . PRO A 1 103 ? -13.769 0.842 -5.623 1.00 64.94 103 PRO A N 1
ATOM 828 C CA . PRO A 1 103 ? -14.074 2.239 -5.374 1.00 64.94 103 PRO A CA 1
ATOM 829 C C . PRO A 1 103 ? -14.643 2.373 -3.961 1.00 64.94 103 PRO A C 1
ATOM 831 O O . PRO A 1 103 ? -15.844 2.490 -3.762 1.00 64.94 103 PRO A O 1
ATOM 834 N N . ILE A 1 104 ? -13.760 2.354 -2.965 1.00 75.75 104 ILE A N 1
ATOM 835 C CA . ILE A 1 104 ? -14.083 2.660 -1.576 1.00 75.75 104 ILE A CA 1
ATOM 836 C C . ILE A 1 104 ? -14.070 4.195 -1.467 1.00 75.75 104 ILE A C 1
ATOM 838 O O . ILE A 1 104 ? -12.982 4.785 -1.528 1.00 75.75 104 ILE A O 1
ATOM 842 N N . PRO A 1 105 ? -15.220 4.881 -1.329 1.00 78.81 105 PRO A N 1
ATOM 843 C CA . PRO A 1 105 ? -15.313 6.344 -1.349 1.00 78.81 105 PRO A CA 1
ATOM 844 C C . PRO A 1 105 ? -14.880 6.968 -0.008 1.00 78.81 105 PRO A C 1
ATOM 846 O O . PRO A 1 105 ? -15.548 7.834 0.547 1.00 78.81 105 PRO A O 1
ATOM 849 N N . THR A 1 106 ? -13.742 6.519 0.516 1.00 84.62 106 THR A N 1
ATOM 850 C CA . THR A 1 106 ? -13.239 6.829 1.858 1.00 84.62 106 THR A CA 1
ATOM 851 C C . THR A 1 106 ? -11.791 7.278 1.759 1.00 84.62 106 THR A C 1
ATOM 853 O O . THR A 1 106 ? -11.039 6.790 0.907 1.00 84.62 106 THR A O 1
ATOM 856 N N . THR A 1 107 ? -11.388 8.238 2.593 1.00 88.81 107 THR A N 1
ATOM 857 C CA . THR A 1 107 ? -10.007 8.731 2.595 1.00 88.81 107 THR A CA 1
ATOM 858 C C . THR A 1 107 ? -9.065 7.699 3.215 1.00 88.81 107 THR A C 1
ATOM 860 O O . THR A 1 107 ? -9.469 6.890 4.048 1.00 88.81 107 THR A O 1
ATOM 863 N N . THR A 1 108 ? -7.786 7.716 2.835 1.00 89.56 108 THR A N 1
ATOM 864 C CA . THR A 1 108 ? -6.801 6.779 3.401 1.00 89.56 108 THR A CA 1
ATOM 865 C C . THR A 1 108 ? -6.620 6.966 4.913 1.00 89.56 108 THR A C 1
ATOM 867 O O . THR A 1 108 ? -6.377 5.996 5.627 1.00 89.56 108 THR A O 1
ATOM 870 N N . GLU A 1 109 ? -6.781 8.192 5.415 1.00 91.31 109 GLU A N 1
ATOM 871 C CA . GLU A 1 109 ? -6.713 8.503 6.848 1.00 91.31 109 GLU A CA 1
ATOM 872 C C . GLU A 1 109 ? -7.886 7.896 7.624 1.00 91.31 109 GLU A C 1
ATOM 874 O O . GLU A 1 109 ? -7.683 7.321 8.695 1.00 91.31 109 GLU A O 1
ATOM 879 N N . ASP A 1 110 ? -9.098 7.961 7.069 1.00 91.25 110 ASP A N 1
ATOM 880 C CA . ASP A 1 110 ? -10.284 7.343 7.668 1.00 91.25 110 ASP A CA 1
ATOM 881 C C . ASP A 1 110 ? -10.154 5.814 7.704 1.00 91.25 110 ASP A C 1
ATOM 883 O O . ASP A 1 110 ? -10.505 5.185 8.702 1.00 91.25 110 ASP A O 1
ATOM 887 N N . LEU A 1 111 ? -9.590 5.213 6.647 1.00 90.12 111 LEU A N 1
ATOM 888 C CA . LEU A 1 111 ? -9.316 3.772 6.603 1.00 90.12 111 LEU A CA 1
ATOM 889 C C . LEU A 1 111 ? -8.319 3.354 7.687 1.00 90.12 111 LEU A C 1
ATOM 891 O O . LEU A 1 111 ? -8.577 2.413 8.434 1.00 90.12 111 LEU A O 1
ATOM 895 N N . LEU A 1 112 ? -7.204 4.079 7.815 1.00 92.06 112 LEU A N 1
ATOM 896 C CA . LEU A 1 112 ? -6.226 3.846 8.880 1.00 92.06 112 LEU A CA 1
ATOM 897 C C . LEU A 1 112 ? -6.848 4.022 10.268 1.00 92.06 112 LEU A C 1
ATOM 899 O O . LEU A 1 112 ? -6.582 3.227 11.164 1.00 92.06 112 LEU A O 1
ATOM 903 N N . THR A 1 113 ? -7.700 5.033 10.442 1.00 92.75 113 THR A N 1
ATOM 904 C CA . THR A 1 113 ? -8.384 5.287 11.715 1.00 92.75 113 THR A CA 1
ATOM 905 C C . THR A 1 113 ? -9.326 4.145 12.079 1.00 92.75 113 THR A C 1
ATOM 907 O O . THR A 1 113 ? -9.291 3.696 13.219 1.00 92.75 113 THR A O 1
ATOM 910 N N . ARG A 1 114 ? -10.106 3.625 11.123 1.00 90.31 114 ARG A N 1
ATOM 911 C CA . ARG A 1 114 ? -10.980 2.462 11.339 1.00 90.31 114 ARG A CA 1
ATOM 912 C C . ARG A 1 114 ? -10.187 1.230 11.773 1.00 90.31 114 ARG A C 1
ATOM 914 O O . ARG A 1 114 ? -10.562 0.573 12.732 1.00 90.31 114 ARG A O 1
ATOM 921 N N . MET A 1 115 ? -9.078 0.940 11.095 1.00 91.44 115 MET A N 1
ATOM 922 C CA . MET A 1 115 ? -8.260 -0.236 11.405 1.00 91.44 115 MET A CA 1
ATOM 923 C C . MET A 1 115 ? -7.520 -0.124 12.738 1.00 91.44 115 MET A C 1
ATOM 925 O O . MET A 1 115 ? -7.030 -1.125 13.243 1.00 91.44 115 MET A O 1
ATOM 929 N N . LYS A 1 116 ? -7.386 1.076 13.311 1.00 92.50 116 LYS A N 1
ATOM 930 C CA . LYS A 1 116 ? -6.608 1.298 14.536 1.00 92.50 116 LYS A CA 1
ATOM 931 C C . LYS A 1 116 ? -7.141 0.529 15.745 1.00 92.50 116 LYS A C 1
ATOM 933 O O . LYS A 1 116 ? -6.350 0.194 16.625 1.00 92.50 116 LYS A O 1
ATOM 938 N N . ASP A 1 117 ? -8.446 0.279 15.777 1.00 90.12 117 ASP A N 1
ATOM 939 C CA . ASP A 1 117 ? -9.124 -0.395 16.887 1.00 90.12 117 ASP A CA 1
ATOM 940 C C . ASP A 1 117 ? -9.066 -1.931 16.784 1.00 90.12 117 ASP A C 1
ATOM 942 O O . ASP A 1 117 ? -9.504 -2.632 17.696 1.00 90.12 117 ASP A O 1
ATOM 946 N N . GLU A 1 118 ? -8.488 -2.458 15.704 1.00 93.25 118 GLU A N 1
ATOM 947 C CA . GLU A 1 118 ? -8.359 -3.893 15.464 1.00 93.25 118 GLU A CA 1
ATOM 948 C C . GLU A 1 118 ? -7.206 -4.511 16.268 1.00 93.25 118 GLU A C 1
ATOM 950 O O . GLU A 1 118 ? -6.294 -3.827 16.746 1.00 93.25 118 GLU A O 1
ATOM 955 N N . CYS A 1 119 ? -7.238 -5.833 16.446 1.00 92.06 119 CYS A N 1
ATOM 956 C CA . CYS A 1 119 ? -6.247 -6.528 17.273 1.00 92.06 119 CYS A CA 1
ATOM 957 C C . CYS A 1 119 ? -4.971 -6.906 16.506 1.00 92.06 119 CYS A C 1
ATOM 959 O O . CYS A 1 119 ? -3.906 -7.009 17.121 1.00 92.06 119 CYS A O 1
ATOM 961 N N . SER A 1 120 ? -5.067 -7.101 15.191 1.00 93.94 120 SER A N 1
ATOM 962 C CA . SER A 1 120 ? -3.963 -7.558 14.347 1.00 93.94 120 SER A CA 1
ATOM 963 C C . SER A 1 120 ? -4.093 -7.083 12.901 1.00 93.94 120 SER A C 1
ATOM 965 O O . SER A 1 120 ? -5.154 -6.614 12.483 1.00 93.94 120 SER A O 1
ATOM 967 N N . LEU A 1 121 ? -3.031 -7.263 12.109 1.00 91.94 121 LEU A N 1
ATOM 968 C CA . LEU A 1 121 ? -3.080 -7.052 10.656 1.00 91.94 121 LEU A CA 1
ATOM 969 C C . LEU A 1 121 ? -4.159 -7.920 9.985 1.00 91.94 121 LEU A C 1
ATOM 971 O O . LEU A 1 121 ? -4.799 -7.484 9.027 1.00 91.94 121 LEU A O 1
ATOM 975 N N . VAL A 1 122 ? -4.353 -9.147 10.476 1.00 92.00 122 VAL A N 1
ATOM 976 C CA . VAL A 1 122 ? -5.351 -10.083 9.938 1.00 92.00 122 VAL A CA 1
ATOM 977 C C . VAL A 1 122 ? -6.756 -9.562 10.220 1.00 92.00 122 VAL A C 1
ATOM 979 O O . VAL A 1 122 ? -7.535 -9.408 9.284 1.00 92.00 122 VAL A O 1
ATOM 982 N N . ASP A 1 123 ? -7.033 -9.189 11.472 1.00 92.94 123 ASP A N 1
ATOM 983 C CA . ASP A 1 123 ? -8.338 -8.645 11.868 1.00 92.94 123 ASP A CA 1
ATOM 984 C C . ASP A 1 123 ? -8.643 -7.340 11.119 1.00 92.94 123 ASP A C 1
ATOM 986 O O . ASP A 1 123 ? -9.752 -7.137 10.636 1.00 92.94 123 ASP A O 1
ATOM 990 N N . ALA A 1 124 ? -7.634 -6.484 10.925 1.00 92.38 124 ALA A N 1
ATOM 991 C CA . ALA A 1 124 ? -7.769 -5.270 10.128 1.00 92.38 124 ALA A CA 1
ATOM 992 C C . ALA A 1 124 ? -8.062 -5.542 8.649 1.00 92.38 124 ALA A C 1
ATOM 994 O O . ALA A 1 124 ? -8.846 -4.816 8.035 1.00 92.38 124 ALA A O 1
ATOM 995 N N . SER A 1 125 ? -7.456 -6.583 8.078 1.00 91.25 125 SER A N 1
ATOM 996 C CA . SER A 1 125 ? -7.703 -6.981 6.690 1.00 91.25 125 SER A CA 1
ATOM 997 C C . SER A 1 125 ? -9.128 -7.505 6.509 1.00 91.25 125 SER A C 1
ATOM 999 O O . SER A 1 125 ? -9.791 -7.144 5.538 1.00 91.25 125 SER A O 1
ATOM 1001 N N . ASP A 1 126 ? -9.612 -8.315 7.452 1.00 90.94 126 ASP A N 1
ATOM 1002 C CA . ASP A 1 126 ? -10.973 -8.852 7.422 1.00 90.94 126 ASP A CA 1
ATOM 1003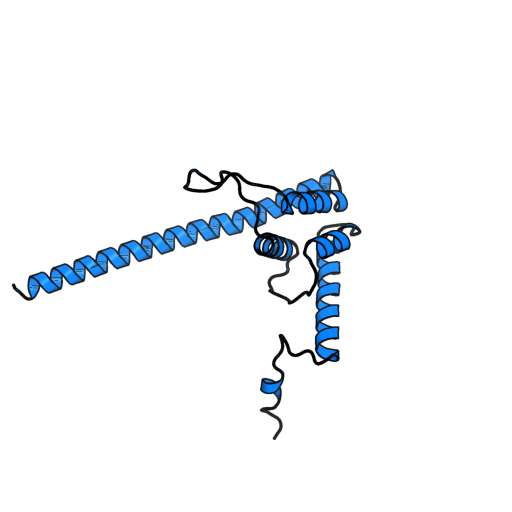 C C . ASP A 1 126 ? -12.019 -7.755 7.693 1.00 90.94 126 ASP A C 1
ATOM 1005 O O . ASP A 1 126 ? -12.963 -7.612 6.922 1.00 90.94 126 ASP A O 1
ATOM 1009 N N . SER A 1 127 ? -11.792 -6.884 8.680 1.00 90.31 127 SER A N 1
ATOM 1010 C CA . SER A 1 127 ? -12.646 -5.718 8.969 1.00 90.31 127 SER A CA 1
ATOM 1011 C C . SER A 1 127 ? -12.760 -4.759 7.778 1.00 90.31 127 SER A C 1
ATOM 1013 O O . SER A 1 127 ? -13.838 -4.236 7.469 1.00 90.31 127 SER A O 1
ATOM 1015 N N . LEU A 1 128 ? -11.656 -4.541 7.053 1.00 88.31 128 LEU A N 1
ATOM 1016 C CA . LEU A 1 128 ? -11.685 -3.738 5.837 1.00 88.31 128 LEU A CA 1
ATOM 1017 C C . LEU A 1 128 ? -12.428 -4.453 4.698 1.00 88.31 128 LEU A C 1
ATOM 1019 O O . LEU A 1 128 ? -13.121 -3.779 3.936 1.00 88.31 128 LEU A O 1
ATOM 1023 N N . ARG A 1 129 ? -12.312 -5.785 4.579 1.00 87.94 129 ARG A N 1
ATOM 1024 C CA . ARG A 1 129 ? -13.067 -6.593 3.600 1.00 87.94 129 ARG A CA 1
ATOM 1025 C C . ARG A 1 129 ? -14.559 -6.479 3.838 1.00 87.94 129 ARG A C 1
ATOM 1027 O O . ARG A 1 129 ? -15.273 -6.093 2.920 1.00 87.94 129 ARG A O 1
ATOM 1034 N N . ASP A 1 130 ? -14.998 -6.682 5.072 1.00 88.94 130 ASP A N 1
ATOM 1035 C CA . ASP A 1 130 ? -16.402 -6.543 5.454 1.00 88.94 130 ASP A CA 1
ATOM 1036 C C . ASP A 1 130 ? -16.928 -5.132 5.140 1.00 88.94 130 ASP A C 1
ATOM 1038 O O . ASP A 1 130 ? -18.048 -4.951 4.658 1.00 88.94 130 ASP A O 1
ATOM 1042 N N . TYR A 1 131 ? -16.098 -4.106 5.355 1.00 88.00 131 TYR A N 1
ATOM 1043 C CA . TYR A 1 131 ? -16.444 -2.736 4.994 1.00 88.00 131 TYR A CA 1
ATOM 1044 C C . TYR A 1 131 ? -16.582 -2.526 3.485 1.00 88.00 131 TYR A C 1
ATOM 1046 O O . TYR A 1 131 ? -17.565 -1.932 3.040 1.00 88.00 131 TYR A O 1
ATOM 1054 N N . ALA A 1 132 ? -15.614 -2.988 2.699 1.00 85.12 132 ALA A N 1
ATOM 1055 C CA . ALA A 1 132 ? -15.652 -2.850 1.251 1.00 85.12 132 ALA A CA 1
ATOM 1056 C C . ALA A 1 132 ? -16.849 -3.599 0.652 1.00 85.12 132 ALA A C 1
ATOM 1058 O O . ALA A 1 132 ? -17.569 -3.041 -0.177 1.00 85.12 132 ALA A O 1
ATOM 1059 N N . GLU A 1 133 ? -17.122 -4.810 1.145 1.00 85.31 133 GLU A N 1
ATOM 1060 C CA . GLU A 1 133 ? -18.313 -5.577 0.788 1.00 85.31 133 GLU A CA 1
ATOM 1061 C C . GLU A 1 133 ? -19.590 -4.802 1.130 1.00 85.31 133 GLU A C 1
ATOM 1063 O O . GLU A 1 133 ? -20.456 -4.670 0.269 1.00 85.31 133 GLU A O 1
ATOM 1068 N N . SER A 1 134 ? -19.693 -4.209 2.328 1.00 87.44 134 SER A N 1
ATOM 1069 C CA . SER A 1 134 ? -20.867 -3.407 2.709 1.00 87.44 134 SER A CA 1
ATOM 1070 C C . SER A 1 134 ? -21.116 -2.223 1.768 1.00 87.44 134 SER A C 1
ATOM 1072 O O . SER A 1 134 ? -22.250 -1.998 1.356 1.00 87.44 134 SER A O 1
ATOM 1074 N N . ILE A 1 135 ? -20.059 -1.521 1.341 1.00 85.50 135 ILE A N 1
ATOM 1075 C CA . ILE A 1 135 ? -20.173 -0.429 0.365 1.00 85.50 135 ILE A CA 1
ATOM 1076 C C . ILE A 1 135 ? -20.650 -0.958 -0.986 1.00 85.50 135 ILE A C 1
ATOM 1078 O O . ILE A 1 135 ? -21.494 -0.332 -1.624 1.00 85.50 135 ILE A O 1
ATOM 1082 N N . ALA A 1 136 ? -20.109 -2.092 -1.434 1.00 81.00 136 ALA A N 1
ATOM 1083 C CA . ALA A 1 136 ? -20.515 -2.699 -2.693 1.00 81.00 136 ALA A CA 1
ATOM 1084 C C . ALA A 1 136 ? -22.000 -3.100 -2.664 1.00 81.00 136 ALA A C 1
ATOM 1086 O O . ALA A 1 136 ? -22.719 -2.827 -3.625 1.00 81.00 136 ALA A O 1
ATOM 1087 N N . TYR A 1 137 ? -22.481 -3.675 -1.556 1.00 83.56 137 TYR A N 1
ATOM 1088 C CA . TYR A 1 137 ? -23.906 -3.960 -1.364 1.00 83.56 137 TYR A CA 1
ATOM 1089 C C . TYR A 1 137 ? -24.755 -2.683 -1.430 1.00 83.56 137 TYR A C 1
ATOM 1091 O O . TYR A 1 137 ? -25.712 -2.638 -2.203 1.00 83.56 137 TYR A O 1
ATOM 1099 N N . ASP A 1 138 ? -24.375 -1.628 -0.706 1.00 83.69 138 ASP A N 1
ATOM 1100 C CA . ASP A 1 138 ? -25.105 -0.352 -0.698 1.00 83.69 138 ASP A CA 1
ATOM 1101 C C . ASP A 1 138 ? -25.146 0.307 -2.093 1.00 83.69 138 ASP A C 1
ATOM 1103 O O . ASP A 1 138 ? -26.161 0.882 -2.501 1.00 83.69 138 ASP A O 1
ATOM 1107 N N . GLN A 1 139 ? -24.056 0.218 -2.861 1.00 77.88 139 GLN A N 1
ATOM 1108 C CA . GLN A 1 139 ? -23.991 0.719 -4.241 1.00 77.88 139 GLN A CA 1
ATOM 1109 C C . GLN A 1 139 ? -24.929 -0.055 -5.174 1.00 77.88 139 GLN A C 1
ATOM 1111 O O . GLN A 1 139 ? -25.645 0.552 -5.972 1.00 77.88 139 GLN A O 1
ATOM 1116 N N . ILE A 1 140 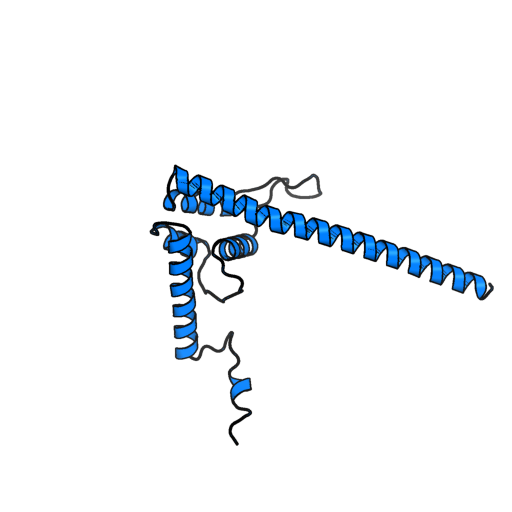? -24.975 -1.384 -5.040 1.00 78.44 140 ILE A N 1
ATOM 1117 C CA . ILE A 1 140 ? -25.896 -2.232 -5.804 1.00 78.44 140 ILE A CA 1
ATOM 1118 C C . ILE A 1 140 ? -27.353 -1.893 -5.456 1.00 78.44 140 ILE A C 1
ATOM 1120 O O . ILE A 1 140 ? -28.170 -1.726 -6.362 1.00 78.44 140 ILE A O 1
ATOM 1124 N N . GLU A 1 141 ? -27.689 -1.755 -4.169 1.00 82.69 141 GLU A N 1
ATOM 1125 C CA . GLU A 1 141 ? -29.058 -1.443 -3.729 1.00 82.69 141 GLU A CA 1
ATOM 1126 C C . GLU A 1 141 ? -29.516 -0.038 -4.136 1.00 82.69 141 GLU A C 1
ATOM 1128 O O . GLU A 1 141 ? -30.674 0.158 -4.511 1.00 82.69 141 GLU A O 1
ATOM 1133 N N . SER A 1 142 ? -28.617 0.946 -4.083 1.00 81.25 142 SER A N 1
ATOM 1134 C CA . SER A 1 142 ? -28.919 2.329 -4.469 1.00 81.25 142 SER A CA 1
ATOM 1135 C C . SER A 1 142 ? -29.044 2.532 -5.982 1.00 81.25 142 SER A C 1
ATOM 1137 O O . SER A 1 142 ? -29.524 3.582 -6.416 1.00 81.25 142 SER A O 1
ATOM 1139 N N . GLY A 1 143 ? -28.657 1.535 -6.786 1.00 71.19 143 GLY A N 1
ATOM 1140 C CA . GLY A 1 143 ? -28.639 1.633 -8.243 1.00 71.19 143 GLY A CA 1
ATOM 1141 C C . GLY A 1 143 ? -27.589 2.618 -8.759 1.00 71.19 143 GLY A C 1
ATOM 1142 O O . GLY A 1 143 ? -27.732 3.127 -9.871 1.00 71.19 143 GLY A O 1
ATOM 1143 N N . ASP A 1 144 ? -26.561 2.917 -7.958 1.00 67.75 144 ASP A N 1
ATOM 1144 C CA . ASP A 1 144 ? -25.450 3.770 -8.369 1.00 67.75 144 ASP A CA 1
ATOM 1145 C C . ASP A 1 144 ? -24.516 2.982 -9.300 1.00 67.75 144 ASP A C 1
ATOM 1147 O O . ASP A 1 144 ? -23.643 2.221 -8.883 1.00 67.75 144 ASP A O 1
ATOM 1151 N N . THR A 1 145 ? -24.736 3.143 -10.605 1.00 62.03 145 THR A N 1
ATOM 1152 C CA . THR A 1 145 ? -24.022 2.430 -11.673 1.00 62.03 145 THR A CA 1
ATOM 1153 C C . THR A 1 145 ? -22.696 3.085 -12.057 1.00 62.03 145 THR A C 1
ATOM 1155 O O . THR A 1 145 ? -22.117 2.724 -13.081 1.00 62.03 145 THR A O 1
ATOM 1158 N N . LEU A 1 146 ? -22.185 4.049 -11.277 1.00 60.38 146 LEU A N 1
ATOM 1159 C CA . LEU A 1 146 ? -20.937 4.770 -11.581 1.00 60.38 146 LEU A CA 1
ATOM 1160 C C . LEU A 1 146 ? -19.742 3.840 -11.868 1.00 60.38 146 LEU A C 1
ATOM 1162 O O . LEU A 1 146 ? -18.834 4.229 -12.603 1.00 60.38 146 LEU A O 1
ATOM 1166 N N . PHE A 1 147 ? -19.765 2.614 -11.331 1.00 55.97 147 PHE A N 1
ATOM 1167 C CA . PHE A 1 147 ? -18.724 1.596 -11.516 1.00 55.97 147 PHE A CA 1
ATOM 1168 C C . PHE A 1 147 ? -19.243 0.230 -12.004 1.00 55.97 147 PHE A C 1
ATOM 1170 O O . PHE A 1 147 ? -18.439 -0.674 -12.232 1.00 55.97 147 PHE A O 1
ATOM 1177 N N . PHE A 1 148 ? -20.557 0.085 -12.209 1.00 52.41 148 PHE A N 1
ATOM 1178 C CA . PHE A 1 148 ? -21.198 -1.138 -12.698 1.00 52.41 148 PHE A CA 1
ATOM 1179 C C . PHE A 1 148 ? -22.213 -0.779 -13.782 1.00 52.41 148 PHE A C 1
ATOM 1181 O O . PHE A 1 148 ? -23.296 -0.291 -13.474 1.00 52.41 148 PHE A O 1
ATOM 1188 N N . ASP A 1 149 ? -21.875 -1.014 -15.050 1.00 49.62 149 ASP A N 1
ATOM 1189 C CA . ASP A 1 149 ? -22.827 -0.844 -16.146 1.00 49.62 149 ASP A CA 1
ATOM 1190 C C . ASP A 1 149 ? -23.743 -2.073 -16.220 1.00 49.62 149 ASP A C 1
ATOM 1192 O O . ASP A 1 149 ? -23.347 -3.154 -16.656 1.00 49.62 149 ASP A O 1
ATOM 1196 N N . SER A 1 150 ? -24.974 -1.928 -15.740 1.00 54.50 150 SER A N 1
ATOM 1197 C CA . SER A 1 150 ? -25.995 -2.973 -15.812 1.00 54.50 150 SER A CA 1
ATOM 1198 C C . SER A 1 150 ? -26.601 -3.126 -17.212 1.00 54.50 150 SER A C 1
ATOM 1200 O O . SER A 1 150 ? -27.319 -4.099 -17.445 1.00 54.50 150 SER A O 1
ATOM 1202 N N . SER A 1 151 ? -26.282 -2.240 -18.167 1.00 58.53 151 SER A N 1
ATOM 1203 C CA . SER A 1 151 ? -26.811 -2.321 -19.536 1.00 58.53 151 SER A CA 1
ATOM 1204 C C . SER A 1 151 ? -26.304 -3.531 -20.335 1.00 58.53 151 SER A C 1
ATOM 1206 O O . SER A 1 151 ? -26.948 -3.930 -21.306 1.00 58.53 151 SER A O 1
ATOM 1208 N N . ASP A 1 152 ? -25.233 -4.193 -19.882 1.00 53.47 152 ASP A N 1
ATOM 1209 C CA . ASP A 1 152 ? -24.749 -5.452 -20.467 1.00 53.47 152 ASP A CA 1
ATOM 1210 C C . ASP A 1 152 ? -25.574 -6.687 -20.042 1.00 53.47 152 ASP A C 1
ATOM 1212 O O . ASP A 1 152 ? -25.517 -7.726 -20.707 1.00 53.47 152 ASP A O 1
ATOM 1216 N N . PHE A 1 153 ? -26.381 -6.605 -18.975 1.00 55.22 153 PHE A N 1
ATOM 1217 C CA . PHE A 1 153 ? -27.209 -7.731 -18.513 1.00 55.22 153 PHE A CA 1
ATOM 1218 C C . PHE A 1 153 ? -28.584 -7.814 -19.196 1.00 55.22 153 PHE A C 1
ATOM 1220 O O . PHE A 1 153 ? -29.212 -8.874 -19.172 1.00 55.22 153 PHE A O 1
ATOM 1227 N N . ASP A 1 154 ? -29.023 -6.753 -19.878 1.00 49.00 154 ASP A N 1
ATOM 1228 C CA . ASP A 1 154 ? -30.327 -6.695 -20.557 1.00 49.00 154 ASP A CA 1
ATOM 1229 C C . ASP A 1 154 ? -30.348 -7.382 -21.943 1.00 49.00 154 ASP A C 1
ATOM 1231 O O . ASP A 1 154 ? -31.378 -7.396 -22.620 1.00 49.00 154 ASP A O 1
ATOM 1235 N N . ILE A 1 155 ? -29.245 -8.002 -22.389 1.00 51.81 155 ILE A N 1
ATOM 1236 C CA . ILE A 1 155 ? -29.150 -8.601 -23.739 1.00 51.81 155 ILE A CA 1
ATOM 1237 C C . ILE A 1 155 ? -29.566 -10.089 -23.794 1.00 51.81 155 ILE A C 1
ATOM 1239 O O . ILE A 1 155 ? -29.704 -10.638 -24.887 1.00 51.81 155 ILE A O 1
ATOM 1243 N N . GLN A 1 156 ? -29.852 -10.777 -22.680 1.00 47.03 156 GLN A N 1
ATOM 1244 C CA . GLN A 1 156 ? -30.263 -12.196 -22.737 1.00 47.03 156 GLN A CA 1
ATOM 1245 C C . GLN A 1 156 ? -31.429 -12.582 -21.820 1.00 47.03 156 GLN A C 1
ATOM 1247 O O . GLN A 1 156 ? -31.313 -13.508 -21.023 1.00 47.03 156 GLN A O 1
ATOM 1252 N N . VAL A 1 157 ? -32.597 -11.966 -22.013 1.00 46.47 157 VAL A N 1
ATOM 1253 C CA . VAL A 1 157 ? -33.877 -12.672 -21.818 1.00 46.47 157 VAL A CA 1
ATOM 1254 C C . VAL A 1 157 ? -34.854 -12.245 -22.918 1.00 46.47 157 VAL A C 1
ATOM 1256 O O . VAL A 1 157 ? -35.620 -11.294 -22.778 1.00 46.47 157 VAL A O 1
ATOM 1259 N N . SER A 1 158 ? -34.809 -12.936 -24.055 1.00 36.91 158 SER A N 1
ATOM 1260 C CA . SER A 1 158 ? -35.870 -12.953 -25.073 1.00 36.91 158 SER A CA 1
ATOM 1261 C C . SER A 1 158 ? -35.896 -14.312 -25.752 1.00 36.91 158 SER A C 1
ATOM 1263 O O . SER A 1 158 ? -34.801 -14.804 -26.103 1.00 36.91 158 SER A O 1
#